Protein AF-A0A0D2ZTI6-F1 (afdb_monomer_lite)

pLDDT: mean 72.09, std 17.39, range [38.06, 94.38]

Secondary structure (DSSP, 8-state):
-HHHHHHHHHHHHHHHHHS-SS-HHHHHHHHHHHTTSS-HHHHHHHHHHH--SSS--HHHHHHHHHHHHHHHHHHHHHHHHHHHHHHT-PPPPPPP----HHHHHHHHHHHHS----SS--TT-SS-THHHHHHHHHHHHHHHHHHHHHH--

Radius of gyration: 19.81 Å; chains: 1; bounding box: 37×46×60 Å

Organism: NCBI:txid109376

InterPro domains:
  IPR006501 Pectinesterase inhibitor domain [TIGR01614] (4-95)
  IPR035513 Invertase/pectin methylesterase inhibitor domain superfamily [SSF101148] (29-150)
  IPR052421 Plant Cell Wall Enzyme Inhibitor [PTHR36710] (4-94)

Structure (mmCIF, N/CA/C/O backbone):
data_AF-A0A0D2ZTI6-F1
#
_entry.id   AF-A0A0D2ZTI6-F1
#
loop_
_atom_site.group_PDB
_atom_site.id
_atom_site.type_symbol
_atom_site.label_atom_id
_atom_site.label_alt_id
_atom_site.label_comp_id
_atom_site.label_asym_id
_atom_site.label_entity_id
_atom_site.label_seq_id
_atom_site.pdbx_PDB_ins_code
_atom_site.Cartn_x
_atom_site.Cartn_y
_atom_site.Cartn_z
_atom_site.occupancy
_atom_site.B_iso_or_equiv
_atom_site.auth_seq_id
_atom_site.auth_comp_id
_atom_site.auth_asym_id
_atom_site.auth_atom_id
_atom_site.pdbx_PDB_model_num
ATOM 1 N N . MET A 1 1 ? 18.407 31.853 30.668 1.00 60.97 1 MET A N 1
ATOM 2 C CA . MET A 1 1 ? 17.736 30.610 31.116 1.00 60.97 1 MET A CA 1
ATOM 3 C C . MET A 1 1 ? 16.307 30.498 30.576 1.00 60.97 1 MET A C 1
ATOM 5 O O . MET A 1 1 ? 16.041 29.536 29.875 1.00 60.97 1 MET A O 1
ATOM 9 N N . TYR A 1 2 ? 15.431 31.498 30.754 1.00 57.03 2 TYR A N 1
ATOM 10 C CA . TYR A 1 2 ? 14.037 31.467 30.253 1.00 57.03 2 TYR A CA 1
ATOM 11 C C . TYR A 1 2 ? 13.891 31.299 28.721 1.00 57.03 2 TYR A C 1
ATOM 13 O O . TYR A 1 2 ? 13.033 30.566 28.248 1.00 57.03 2 TYR A O 1
ATOM 21 N N . ARG A 1 3 ? 14.787 31.908 27.928 1.00 54.66 3 ARG A N 1
ATOM 22 C CA . ARG A 1 3 ? 14.780 31.781 26.456 1.00 54.66 3 ARG A CA 1
ATOM 23 C C . ARG A 1 3 ? 15.126 30.377 25.943 1.00 54.66 3 ARG A C 1
ATOM 25 O O . ARG A 1 3 ? 14.595 29.973 24.922 1.00 54.66 3 ARG A O 1
ATOM 32 N N . ILE A 1 4 ? 15.983 29.635 26.649 1.00 65.75 4 ILE A N 1
ATOM 33 C CA . ILE A 1 4 ? 16.350 28.257 26.272 1.00 65.75 4 ILE A CA 1
ATOM 34 C C . ILE A 1 4 ? 15.195 27.303 26.610 1.00 65.75 4 ILE A C 1
ATOM 36 O O . ILE A 1 4 ? 14.866 26.434 25.812 1.00 65.75 4 ILE A O 1
ATOM 40 N N . LEU A 1 5 ? 14.522 27.530 27.745 1.00 57.28 5 LEU A N 1
ATOM 41 C CA . LEU A 1 5 ? 13.304 26.814 28.143 1.00 57.28 5 LEU A CA 1
ATOM 42 C C . LEU A 1 5 ? 12.151 26.998 27.141 1.00 57.28 5 LEU A C 1
ATOM 44 O O . LEU A 1 5 ? 11.482 26.025 26.818 1.00 57.28 5 LEU A O 1
ATOM 48 N N . LEU A 1 6 ? 11.962 28.209 26.602 1.00 55.09 6 LEU A N 1
ATOM 49 C CA . LEU A 1 6 ? 10.952 28.484 25.567 1.00 55.09 6 LEU A CA 1
ATOM 50 C C . LEU A 1 6 ? 11.257 27.798 24.227 1.00 55.09 6 LEU A C 1
ATOM 52 O O . LEU A 1 6 ? 10.344 27.344 23.545 1.00 55.09 6 LEU A O 1
ATOM 56 N N . ILE A 1 7 ? 12.535 27.706 23.845 1.00 63.22 7 ILE A N 1
ATOM 57 C CA . ILE A 1 7 ? 12.942 27.003 22.620 1.00 63.22 7 ILE A CA 1
ATOM 58 C C . ILE A 1 7 ? 12.735 25.494 22.786 1.00 63.22 7 ILE A C 1
ATOM 60 O O . ILE A 1 7 ? 12.173 24.857 21.901 1.00 63.22 7 ILE A O 1
ATOM 64 N N . LEU A 1 8 ? 13.115 24.927 23.935 1.00 53.38 8 LEU A N 1
ATOM 65 C CA . LEU A 1 8 ? 12.881 23.512 24.233 1.00 53.38 8 LEU A CA 1
ATOM 66 C C . LEU A 1 8 ? 11.382 23.181 24.299 1.00 53.38 8 LEU A C 1
ATOM 68 O O . LEU A 1 8 ? 10.989 22.152 23.759 1.00 53.38 8 LEU A O 1
ATOM 72 N N . SER A 1 9 ? 10.540 24.062 24.860 1.00 55.06 9 SER A N 1
ATOM 73 C CA . SER A 1 9 ? 9.085 23.842 24.885 1.00 55.06 9 SER A CA 1
ATOM 74 C C . SER A 1 9 ? 8.443 23.939 23.497 1.00 55.06 9 SER A C 1
ATOM 76 O O . SER A 1 9 ? 7.478 23.233 23.214 1.00 55.06 9 SER A O 1
ATOM 78 N N . ALA A 1 10 ? 8.972 24.795 22.615 1.00 55.62 10 ALA A N 1
ATOM 79 C CA . ALA A 1 10 ? 8.527 24.880 21.227 1.00 55.62 10 ALA A CA 1
ATOM 80 C C . ALA A 1 10 ? 8.945 23.640 20.420 1.00 55.62 10 ALA A C 1
ATOM 82 O O . ALA A 1 10 ? 8.151 23.132 19.636 1.00 55.62 10 ALA A O 1
ATOM 83 N N . ILE A 1 11 ? 10.150 23.108 20.653 1.00 57.16 11 ILE A N 1
ATOM 84 C CA . ILE A 1 11 ? 10.620 21.871 20.012 1.00 57.16 11 ILE A CA 1
ATOM 85 C C . ILE A 1 11 ? 9.781 20.674 20.472 1.00 57.16 11 ILE A C 1
ATOM 87 O O . ILE A 1 11 ? 9.355 19.890 19.631 1.00 57.16 11 ILE A O 1
ATOM 91 N N . THR A 1 12 ? 9.460 20.557 21.767 1.00 55.66 12 THR A N 1
ATOM 92 C CA . THR A 1 12 ? 8.572 19.482 22.244 1.00 55.66 12 THR A CA 1
ATOM 93 C C . THR A 1 12 ? 7.161 19.612 21.680 1.00 55.66 12 THR A C 1
ATOM 95 O O . THR A 1 12 ? 6.577 18.604 21.310 1.00 55.66 12 THR A O 1
ATOM 98 N N . LEU A 1 13 ? 6.631 20.834 21.537 1.00 46.72 13 LEU A N 1
ATOM 99 C CA . LEU A 1 13 ? 5.307 21.057 20.947 1.00 46.72 13 LEU A CA 1
ATOM 100 C C . LEU A 1 13 ? 5.272 20.673 19.460 1.00 46.72 13 LEU A C 1
ATOM 102 O O . LEU A 1 13 ? 4.310 20.062 19.017 1.00 46.72 13 LEU A O 1
ATOM 106 N N . VAL A 1 14 ? 6.328 20.974 18.697 1.00 49.06 14 VAL A N 1
ATOM 107 C CA . VAL A 1 14 ? 6.433 20.591 17.277 1.00 49.06 14 VAL A CA 1
ATOM 108 C C . VAL A 1 14 ? 6.699 19.088 17.113 1.00 49.06 14 VAL A C 1
ATOM 110 O O . VAL A 1 14 ? 6.161 18.480 16.191 1.00 49.06 14 VAL A O 1
ATOM 113 N N . CYS A 1 15 ? 7.446 18.459 18.028 1.00 38.12 15 CYS A N 1
ATOM 114 C CA . CYS A 1 15 ? 7.6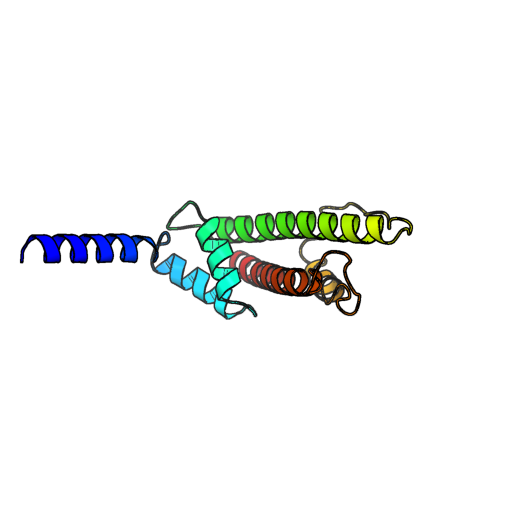29 17.003 18.050 1.00 38.12 15 CYS A CA 1
ATOM 115 C C . CYS A 1 15 ? 6.347 16.245 18.435 1.00 38.12 15 CYS A C 1
ATOM 117 O O . CYS A 1 15 ? 6.111 15.173 17.890 1.00 38.12 15 CYS A O 1
ATOM 119 N N . SER A 1 16 ? 5.488 16.801 19.296 1.00 40.62 16 SER A N 1
ATOM 120 C CA . SER A 1 16 ? 4.200 16.186 19.650 1.00 40.62 16 SER A CA 1
ATOM 121 C C . SER A 1 16 ? 3.140 16.277 18.549 1.00 40.62 16 SER A C 1
ATOM 123 O O . SER A 1 16 ? 2.192 15.507 18.574 1.00 40.62 16 SER A O 1
ATOM 125 N N . ILE A 1 17 ? 3.271 17.186 17.577 1.00 46.94 17 ILE A N 1
ATOM 126 C CA . ILE A 1 17 ? 2.302 17.308 16.468 1.00 46.94 17 ILE A CA 1
ATOM 127 C C . ILE A 1 17 ? 2.593 16.282 15.354 1.00 46.94 17 ILE A C 1
ATOM 129 O O . ILE A 1 17 ? 1.716 15.975 14.550 1.00 46.94 17 ILE A O 1
ATOM 133 N N . ALA A 1 18 ? 3.803 15.712 15.315 1.00 43.97 18 ALA A N 1
ATOM 134 C CA . ALA A 1 18 ? 4.146 14.646 14.373 1.00 43.97 18 ALA A CA 1
ATOM 135 C C . ALA A 1 18 ? 3.583 13.273 14.794 1.00 43.97 18 ALA A C 1
ATOM 137 O O . ALA A 1 18 ? 3.379 12.407 13.945 1.00 43.97 18 ALA A O 1
ATOM 138 N N . GLU A 1 19 ? 3.287 13.082 16.083 1.00 45.28 19 GLU A N 1
ATOM 139 C CA . GLU A 1 19 ? 2.729 11.844 16.622 1.00 45.28 19 GLU A CA 1
ATOM 140 C C . GLU A 1 19 ? 1.298 12.090 17.116 1.00 45.28 19 GLU A C 1
ATOM 142 O O . GLU A 1 19 ? 1.081 12.678 18.168 1.00 45.28 19 GLU A O 1
ATOM 147 N N . SER A 1 20 ? 0.336 11.573 16.344 1.00 52.03 20 SER A N 1
ATOM 148 C CA . SER A 1 20 ? -1.111 11.474 16.613 1.00 52.03 20 SER A CA 1
ATOM 149 C C . SER A 1 20 ? -2.009 12.589 16.041 1.00 52.03 20 SER A C 1
ATOM 151 O O . SER A 1 20 ? -2.748 13.282 16.730 1.00 52.03 20 SER A O 1
ATOM 153 N N . LEU A 1 21 ? -2.069 12.662 14.703 1.00 60.56 21 LEU A N 1
ATOM 154 C CA . LEU A 1 21 ? -3.269 13.179 14.017 1.00 60.56 21 LEU A CA 1
ATOM 155 C C . LEU A 1 21 ? -4.523 12.321 14.330 1.00 60.56 21 LEU A C 1
ATOM 157 O O . LEU A 1 21 ? -5.650 12.754 14.111 1.00 60.56 21 LEU A O 1
ATOM 161 N N . LEU A 1 22 ? -4.314 11.092 14.816 1.00 66.69 22 LEU A N 1
ATOM 162 C CA . LEU A 1 22 ? -5.314 10.062 15.089 1.00 66.69 22 LEU A CA 1
ATOM 163 C C . LEU A 1 22 ? -5.458 9.857 16.598 1.00 66.69 22 LEU A C 1
ATOM 165 O O . LEU A 1 22 ? -4.458 9.906 17.303 1.00 66.69 22 LEU A O 1
ATOM 169 N N . ASP A 1 23 ? -6.664 9.587 17.092 1.00 79.00 23 ASP A N 1
ATOM 170 C CA . ASP A 1 23 ? -6.861 9.239 18.503 1.00 79.00 23 ASP A CA 1
ATOM 171 C C . ASP A 1 23 ? -6.191 7.895 18.857 1.00 79.00 23 ASP A C 1
ATOM 173 O O . ASP A 1 23 ? -5.937 7.068 17.977 1.00 79.00 23 ASP A O 1
ATOM 177 N N . ASP A 1 24 ? -5.934 7.652 20.145 1.00 80.50 24 ASP A N 1
ATOM 178 C CA . ASP A 1 24 ? -5.219 6.462 20.628 1.00 80.50 24 ASP A CA 1
ATOM 179 C C . ASP A 1 24 ? -5.828 5.138 20.129 1.00 80.50 24 ASP A C 1
ATOM 181 O O . ASP A 1 24 ? -5.100 4.210 19.759 1.00 80.50 24 ASP A O 1
ATOM 185 N N . ASN A 1 25 ? -7.162 5.037 20.065 1.00 79.38 25 ASN A N 1
ATOM 186 C CA . ASN A 1 25 ? -7.832 3.825 19.584 1.00 79.38 25 ASN A CA 1
ATOM 187 C C . ASN A 1 25 ? -7.629 3.651 18.080 1.00 79.38 25 ASN A C 1
ATOM 189 O O . ASN A 1 25 ? -7.391 2.540 17.598 1.00 79.38 25 ASN A O 1
ATOM 193 N N . THR A 1 26 ? -7.685 4.751 17.338 1.00 78.12 26 THR A N 1
ATOM 194 C CA . THR A 1 26 ? -7.402 4.752 15.905 1.00 78.12 26 THR A CA 1
ATOM 195 C C . THR A 1 26 ? -5.952 4.381 15.624 1.00 78.12 26 THR A C 1
ATOM 197 O O . THR A 1 26 ? -5.681 3.571 14.735 1.00 78.12 26 THR A O 1
ATOM 200 N N . GLN A 1 27 ? -5.009 4.910 16.399 1.00 82.25 27 GLN A N 1
ATOM 201 C CA . GLN A 1 27 ? -3.600 4.577 16.253 1.00 82.25 27 GLN A CA 1
ATOM 202 C C . GLN A 1 27 ? -3.345 3.092 16.550 1.00 82.25 27 GLN A C 1
ATOM 204 O O . GLN A 1 27 ? -2.598 2.439 15.821 1.00 82.25 27 GLN A O 1
ATOM 209 N N . LEU A 1 28 ? -4.020 2.517 17.552 1.00 85.31 28 LEU A N 1
ATOM 210 C CA . LEU A 1 28 ? -3.987 1.076 17.820 1.00 85.31 28 LEU A CA 1
ATOM 211 C C . LEU A 1 28 ? -4.539 0.250 16.651 1.00 85.31 28 LEU A C 1
ATOM 213 O O . LEU A 1 28 ? -3.931 -0.760 16.286 1.00 85.31 28 LEU A O 1
ATOM 217 N N . ALA A 1 29 ? -5.644 0.680 16.036 1.00 85.00 29 ALA A N 1
ATOM 218 C CA . ALA A 1 29 ? -6.226 0.004 14.877 1.00 85.00 29 ALA A CA 1
ATOM 219 C C . ALA A 1 29 ? -5.287 0.044 13.660 1.00 85.00 29 ALA A C 1
ATOM 221 O O . ALA A 1 29 ? -4.994 -1.001 13.076 1.00 85.00 29 ALA A O 1
ATOM 222 N N . VAL A 1 30 ? -4.754 1.222 13.322 1.00 88.19 30 VAL A N 1
ATOM 223 C CA . VAL A 1 30 ? -3.775 1.398 12.236 1.00 88.19 30 VAL A CA 1
ATOM 224 C C . VAL A 1 30 ? -2.521 0.564 12.495 1.00 88.19 30 VAL A C 1
ATOM 226 O O . VAL A 1 30 ? -2.082 -0.170 11.613 1.00 88.19 30 VAL A O 1
ATOM 229 N N . ASN A 1 31 ? -1.989 0.578 13.718 1.00 89.38 31 ASN A N 1
ATOM 230 C CA . ASN A 1 31 ? -0.845 -0.252 14.095 1.00 89.38 31 ASN A CA 1
ATOM 231 C C . ASN A 1 31 ? -1.148 -1.751 13.960 1.00 89.38 31 ASN A C 1
ATOM 233 O O . ASN A 1 31 ? -0.294 -2.513 13.507 1.00 89.38 31 ASN A O 1
ATOM 237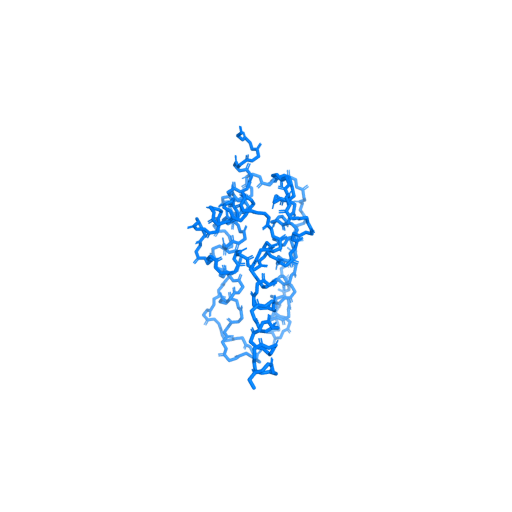 N N . GLY A 1 32 ? -2.354 -2.182 14.336 1.00 90.62 32 GLY A N 1
ATOM 238 C CA . GLY A 1 32 ? -2.811 -3.561 14.174 1.00 90.62 32 GLY A CA 1
ATOM 239 C C . GLY A 1 32 ? -2.885 -3.996 12.709 1.00 90.62 32 GLY A C 1
ATOM 240 O O . GLY A 1 32 ? -2.498 -5.120 12.387 1.00 90.62 32 GLY A O 1
ATOM 241 N N . ILE A 1 33 ? -3.318 -3.103 11.816 1.00 90.50 33 ILE A N 1
ATOM 242 C CA . ILE A 1 33 ? -3.321 -3.335 10.366 1.00 90.50 33 ILE A CA 1
ATOM 243 C C . ILE A 1 33 ? -1.880 -3.394 9.846 1.00 90.50 33 ILE A C 1
ATOM 245 O O . ILE A 1 33 ? -1.472 -4.385 9.247 1.00 90.50 33 ILE A O 1
ATOM 249 N N . CYS A 1 34 ? -1.075 -2.368 10.120 1.00 93.56 34 CYS A N 1
ATOM 250 C CA . CYS A 1 34 ? 0.251 -2.224 9.525 1.00 93.56 34 CYS A CA 1
ATOM 251 C C . CYS A 1 34 ? 1.268 -3.270 9.999 1.00 93.56 34 CYS A C 1
ATOM 253 O O . CYS A 1 34 ? 2.163 -3.634 9.233 1.00 93.56 34 CYS A O 1
ATOM 255 N N . LYS A 1 35 ? 1.114 -3.818 11.211 1.00 94.38 35 LYS A N 1
ATOM 256 C CA . LYS A 1 35 ? 1.922 -4.954 11.699 1.00 94.38 35 LYS A CA 1
ATOM 257 C C . LYS A 1 35 ? 1.693 -6.254 10.925 1.00 94.38 35 LYS A C 1
ATOM 259 O O . LYS A 1 35 ? 2.536 -7.140 10.987 1.00 94.38 35 LYS A O 1
ATOM 264 N N . GLN A 1 36 ? 0.570 -6.379 10.223 1.00 90.62 36 GLN A N 1
ATOM 265 C CA . GLN A 1 36 ? 0.259 -7.545 9.391 1.00 90.62 36 GLN A CA 1
ATOM 266 C C . GLN A 1 36 ? 0.732 -7.376 7.938 1.00 90.62 36 GLN A C 1
ATOM 268 O O . GLN A 1 36 ? 0.510 -8.254 7.109 1.00 90.62 36 GLN A O 1
ATOM 273 N N . THR A 1 37 ? 1.381 -6.255 7.617 1.00 89.50 37 THR A N 1
ATOM 274 C CA . THR A 1 37 ? 1.941 -5.980 6.290 1.00 89.50 37 THR A CA 1
ATOM 275 C C . THR A 1 37 ? 3.458 -6.144 6.296 1.00 89.50 37 THR A C 1
ATOM 277 O O . THR A 1 37 ? 4.096 -6.074 7.345 1.00 89.50 37 THR A O 1
ATOM 280 N N . THR A 1 38 ? 4.056 -6.328 5.119 1.00 90.81 38 THR A N 1
ATOM 281 C CA . THR A 1 38 ? 5.515 -6.464 4.974 1.00 90.81 38 THR A CA 1
ATOM 282 C C . THR A 1 38 ? 6.277 -5.150 5.169 1.00 90.81 38 THR A C 1
ATOM 284 O O . THR A 1 38 ? 7.479 -5.189 5.414 1.00 90.81 38 THR A O 1
ATOM 287 N N . ASP A 1 39 ? 5.609 -3.996 5.069 1.00 91.94 39 ASP A N 1
ATOM 288 C CA . ASP A 1 39 ? 6.184 -2.685 5.383 1.00 91.94 39 ASP A CA 1
ATOM 289 C C . ASP A 1 39 ? 5.221 -1.856 6.237 1.00 91.94 39 ASP A C 1
ATOM 291 O O . ASP A 1 39 ? 4.352 -1.127 5.748 1.00 91.94 39 ASP A O 1
ATOM 295 N N . THR A 1 40 ? 5.432 -1.944 7.547 1.00 92.19 40 THR A N 1
ATOM 296 C CA . THR A 1 40 ? 4.675 -1.190 8.542 1.00 92.19 40 THR A CA 1
ATOM 297 C C . THR A 1 40 ? 4.839 0.322 8.384 1.00 92.19 40 THR A C 1
ATOM 299 O O . THR A 1 40 ? 3.887 1.053 8.655 1.00 92.19 40 THR A O 1
ATOM 302 N N . LYS A 1 41 ? 6.009 0.806 7.940 1.00 92.06 41 LYS A N 1
ATOM 303 C CA . LYS A 1 41 ? 6.271 2.242 7.794 1.00 92.06 41 LYS A CA 1
ATOM 304 C C . LYS A 1 41 ? 5.460 2.809 6.635 1.00 92.06 41 LYS A C 1
ATOM 306 O O . LYS A 1 41 ? 4.705 3.754 6.843 1.00 92.06 41 LYS A O 1
ATOM 311 N N . PHE A 1 42 ? 5.555 2.193 5.457 1.00 92.38 42 PHE A N 1
ATOM 312 C CA . PHE A 1 42 ? 4.768 2.609 4.295 1.00 92.38 42 PHE A CA 1
ATOM 313 C C . PHE A 1 42 ? 3.260 2.526 4.572 1.00 92.38 42 PHE A C 1
ATOM 315 O O . PHE A 1 42 ? 2.530 3.475 4.297 1.00 92.38 42 PHE A O 1
ATOM 322 N N . CYS A 1 43 ? 2.790 1.447 5.209 1.00 93.38 43 CYS A N 1
ATOM 323 C CA . CYS A 1 43 ? 1.388 1.343 5.623 1.00 93.38 43 CYS A CA 1
ATOM 324 C C . CYS A 1 43 ? 0.959 2.492 6.557 1.00 93.38 43 CYS A C 1
ATOM 326 O O . CYS A 1 43 ? -0.104 3.087 6.368 1.00 93.38 43 CYS A O 1
ATOM 328 N N . GLY A 1 44 ? 1.788 2.831 7.550 1.00 90.75 44 GLY A N 1
ATOM 329 C CA . GLY A 1 44 ? 1.517 3.935 8.470 1.00 90.75 44 GLY A CA 1
ATOM 330 C C . GLY A 1 44 ? 1.447 5.285 7.755 1.00 90.75 44 GLY A C 1
ATOM 331 O O . GLY A 1 44 ? 0.532 6.066 8.008 1.00 90.75 44 GLY A O 1
ATOM 332 N N . GLU A 1 45 ? 2.361 5.535 6.816 1.00 91.44 45 GLU A N 1
ATOM 333 C CA . GLU A 1 45 ? 2.384 6.751 5.995 1.00 91.44 45 GLU A CA 1
ATOM 334 C C . GLU A 1 45 ? 1.135 6.882 5.113 1.00 91.44 45 GLU A C 1
ATOM 336 O O . GLU A 1 45 ? 0.587 7.979 4.990 1.00 91.44 45 GLU A O 1
ATOM 341 N N . VAL A 1 46 ? 0.640 5.781 4.538 1.00 90.81 46 VAL A N 1
ATOM 342 C CA . VAL A 1 46 ? -0.608 5.778 3.756 1.00 90.81 46 VAL A CA 1
ATOM 343 C C . VAL A 1 46 ? -1.777 6.289 4.600 1.00 90.81 46 VAL A C 1
ATOM 345 O O . VAL A 1 46 ? -2.515 7.169 4.158 1.00 90.81 46 VAL A O 1
ATOM 348 N N . PHE A 1 47 ? -1.931 5.798 5.829 1.00 90.00 47 PHE A N 1
ATOM 349 C CA . PHE A 1 47 ? -3.012 6.242 6.708 1.00 90.00 47 PHE A CA 1
ATOM 350 C C . PHE A 1 47 ? -2.792 7.658 7.247 1.00 90.00 47 PHE A C 1
ATOM 352 O O . PHE A 1 47 ? -3.708 8.478 7.179 1.00 90.00 47 PHE A O 1
ATOM 359 N N . ALA A 1 48 ? -1.586 7.978 7.720 1.00 86.06 48 ALA A N 1
ATOM 360 C CA . ALA A 1 48 ? -1.267 9.288 8.288 1.00 86.06 48 ALA A CA 1
ATOM 361 C C . ALA A 1 48 ? -1.475 10.436 7.286 1.00 86.06 48 ALA A C 1
ATOM 363 O O . ALA A 1 48 ? -1.927 11.512 7.664 1.00 86.06 48 ALA A O 1
ATOM 364 N N . ASN A 1 49 ? -1.193 10.198 6.002 1.00 85.00 49 ASN A N 1
ATOM 365 C CA . ASN A 1 49 ? -1.317 11.219 4.962 1.00 85.00 49 ASN A CA 1
ATOM 366 C C . ASN A 1 49 ? -2.747 11.408 4.432 1.00 85.00 49 ASN A C 1
ATOM 368 O O . ASN A 1 49 ? -3.002 12.380 3.718 1.00 85.00 49 ASN A O 1
ATOM 372 N N . LYS A 1 50 ? -3.660 10.459 4.681 1.00 85.31 50 LYS A N 1
ATOM 373 C CA . LYS A 1 50 ? -4.965 10.389 3.990 1.00 85.31 50 LYS A CA 1
ATOM 374 C C . LYS A 1 50 ? -6.164 10.406 4.917 1.00 85.31 50 LYS A C 1
ATOM 376 O O . LYS A 1 50 ? -7.256 10.765 4.477 1.00 85.31 50 LYS A O 1
ATOM 381 N N . LEU A 1 51 ? -5.984 10.039 6.180 1.00 84.38 51 LEU A N 1
ATOM 382 C CA . LEU A 1 51 ? -7.034 10.157 7.178 1.00 84.38 51 LEU A CA 1
ATOM 383 C C . LEU A 1 51 ? -7.167 11.621 7.597 1.00 84.38 51 LEU A C 1
ATOM 385 O O . LEU A 1 51 ? -6.240 12.228 8.116 1.00 84.38 51 LEU A O 1
ATOM 389 N N . ILE A 1 52 ? -8.342 12.186 7.331 1.00 77.00 52 ILE A N 1
ATOM 390 C CA . ILE A 1 52 ? -8.668 13.586 7.639 1.00 77.00 52 ILE A CA 1
ATOM 391 C C . ILE A 1 52 ? -9.247 13.707 9.057 1.00 77.00 52 ILE A C 1
ATOM 393 O O . ILE A 1 52 ? -9.127 14.746 9.698 1.00 77.00 52 ILE A O 1
ATOM 397 N N . ASN A 1 53 ? -9.892 12.643 9.541 1.00 72.25 53 ASN A N 1
ATOM 398 C CA . ASN A 1 53 ? -10.494 12.584 10.866 1.00 72.25 53 ASN A CA 1
ATOM 399 C C . ASN A 1 53 ? -9.544 11.892 11.847 1.00 72.25 53 ASN A C 1
ATOM 401 O O . ASN A 1 53 ? -8.921 10.892 11.491 1.00 72.25 53 ASN A O 1
ATOM 405 N N . SER A 1 54 ? -9.504 12.380 13.086 1.00 76.06 54 SER A N 1
ATOM 406 C CA . SER A 1 54 ? -8.760 11.737 14.165 1.00 76.06 54 SER A CA 1
ATOM 407 C C . SER A 1 54 ? -9.370 10.399 14.585 1.00 76.06 54 SER A C 1
ATOM 409 O O . SER A 1 54 ? -8.628 9.531 15.029 1.00 76.06 54 SER A O 1
ATOM 411 N N . SER A 1 55 ? -10.684 10.213 14.377 1.00 79.69 55 SER A N 1
ATOM 412 C CA . SER A 1 55 ? -11.417 8.977 14.695 1.00 79.69 55 SER A CA 1
ATOM 413 C C . SER A 1 55 ? -12.178 8.393 13.487 1.00 79.69 55 SER A C 1
ATOM 415 O O . SER A 1 55 ? -13.408 8.477 13.409 1.00 79.69 55 SER A O 1
ATOM 417 N N . PRO A 1 56 ? -11.469 7.876 12.467 1.00 82.12 56 PRO A N 1
ATOM 418 C CA . PRO A 1 56 ? -12.054 7.303 11.263 1.00 82.12 56 PRO A CA 1
ATOM 419 C C . PRO A 1 56 ? -12.871 6.042 11.553 1.00 82.12 56 PRO A C 1
ATOM 421 O O . PRO A 1 56 ? -12.486 5.162 12.324 1.00 82.12 56 PRO A O 1
ATOM 424 N N . SER A 1 57 ? -13.994 5.911 10.856 1.00 85.88 57 SER A N 1
ATOM 425 C CA . SER A 1 57 ? -14.772 4.678 10.847 1.00 85.88 57 SER A CA 1
ATOM 426 C C . SER A 1 57 ? -14.030 3.561 10.103 1.00 85.88 57 SER A C 1
ATOM 428 O O . SER A 1 57 ? -13.168 3.809 9.256 1.00 85.88 57 SER A O 1
ATOM 430 N N . LYS A 1 58 ? -14.432 2.300 10.317 1.00 83.25 58 LYS A N 1
ATOM 431 C CA . LYS A 1 58 ? -13.930 1.172 9.506 1.00 83.25 58 LYS A CA 1
ATOM 432 C C . LYS A 1 58 ? -14.111 1.422 7.996 1.00 83.25 58 LYS A C 1
ATOM 434 O O . LYS A 1 58 ? -13.267 1.025 7.198 1.00 83.25 58 LYS A O 1
ATOM 439 N N . LYS A 1 59 ? -15.195 2.107 7.601 1.00 83.88 59 LYS A N 1
ATOM 440 C CA . LYS A 1 59 ? -15.469 2.477 6.204 1.00 83.88 59 LYS A CA 1
ATOM 441 C C . LYS A 1 59 ? -14.453 3.489 5.673 1.00 83.88 59 LYS A C 1
ATOM 443 O O . LYS A 1 59 ? -14.053 3.372 4.519 1.00 83.88 59 LYS A O 1
ATOM 448 N N . ASP A 1 60 ? -14.003 4.425 6.503 1.00 87.25 60 ASP A N 1
ATOM 449 C CA . ASP A 1 60 ? -12.969 5.392 6.126 1.00 87.25 60 ASP A CA 1
ATOM 450 C C . ASP A 1 60 ? -11.621 4.695 5.899 1.00 87.25 60 ASP A C 1
ATOM 452 O O . ASP A 1 60 ? -10.941 4.986 4.917 1.00 87.25 60 ASP A O 1
ATOM 456 N N . LEU A 1 61 ? -11.276 3.704 6.733 1.00 86.56 61 LEU A N 1
ATOM 457 C CA . LEU A 1 61 ? -10.068 2.885 6.550 1.00 86.56 61 LEU A CA 1
ATOM 458 C C . LEU A 1 61 ? -10.102 2.093 5.235 1.00 86.56 61 LEU A C 1
ATOM 460 O O . LEU A 1 61 ? -9.108 2.056 4.505 1.00 86.56 61 LEU A O 1
ATOM 464 N N . VAL A 1 62 ? -11.251 1.492 4.906 1.00 85.94 62 VAL A N 1
ATOM 465 C CA . VAL A 1 62 ? -11.455 0.826 3.611 1.00 85.94 62 VAL A CA 1
ATOM 466 C C . VAL A 1 62 ? -11.327 1.827 2.468 1.00 85.94 62 VAL A C 1
ATOM 468 O O . VAL A 1 62 ? -10.610 1.558 1.510 1.00 85.94 62 VAL A O 1
ATOM 471 N N . ASN A 1 63 ? -11.978 2.986 2.573 1.00 86.88 63 ASN A N 1
ATOM 472 C CA . ASN A 1 63 ? -11.985 3.988 1.514 1.00 86.88 63 ASN A CA 1
ATOM 473 C C . ASN A 1 63 ? -10.578 4.522 1.214 1.00 86.88 63 ASN A C 1
ATOM 475 O O . ASN A 1 63 ? -10.199 4.597 0.047 1.00 86.88 63 ASN A O 1
ATOM 479 N N . VAL A 1 64 ? -9.787 4.831 2.248 1.00 89.00 64 VAL A N 1
ATOM 480 C CA . VAL A 1 64 ? -8.380 5.235 2.091 1.00 89.00 64 VAL A CA 1
ATOM 481 C C . VAL A 1 64 ? -7.583 4.137 1.395 1.00 89.00 64 VAL A C 1
ATOM 483 O O . VAL A 1 64 ? -6.903 4.405 0.410 1.00 89.00 64 VAL A O 1
ATOM 486 N N . THR A 1 65 ? -7.706 2.898 1.869 1.00 86.56 65 THR A N 1
ATOM 487 C CA . THR A 1 65 ? -6.924 1.776 1.338 1.00 86.56 65 THR A CA 1
ATOM 488 C C . THR A 1 65 ? -7.255 1.490 -0.130 1.00 86.56 65 THR A C 1
ATOM 490 O O . THR A 1 65 ? -6.348 1.326 -0.941 1.00 86.56 65 THR A O 1
ATOM 493 N N . VAL A 1 66 ? -8.544 1.477 -0.491 1.00 82.62 66 VAL A N 1
ATOM 494 C CA . VAL A 1 66 ? -9.006 1.261 -1.874 1.00 82.62 66 VAL A CA 1
ATOM 495 C C . VAL A 1 66 ? -8.578 2.415 -2.778 1.00 82.62 66 VAL A C 1
ATOM 497 O O . VAL A 1 66 ? -8.004 2.175 -3.835 1.00 82.62 66 VAL A O 1
ATOM 500 N N . THR A 1 67 ? -8.786 3.660 -2.343 1.00 85.94 67 THR A N 1
ATOM 501 C CA . THR A 1 67 ? -8.418 4.849 -3.130 1.00 85.94 67 THR A CA 1
ATOM 502 C C . THR A 1 67 ? -6.914 4.895 -3.399 1.00 85.94 67 THR A C 1
ATOM 504 O O . THR A 1 67 ? -6.482 5.190 -4.515 1.00 85.94 67 THR A O 1
ATOM 507 N N . GLU A 1 68 ? -6.090 4.591 -2.395 1.00 87.88 68 GLU A N 1
ATOM 508 C CA . GLU A 1 68 ? -4.640 4.580 -2.577 1.00 87.88 68 GLU A CA 1
ATOM 509 C C . GLU A 1 68 ? -4.184 3.393 -3.429 1.00 87.88 68 GLU A C 1
ATOM 511 O O . GLU A 1 68 ? -3.317 3.584 -4.278 1.00 87.88 68 GLU A O 1
ATOM 516 N N . ALA A 1 69 ? -4.809 2.217 -3.315 1.00 82.38 69 ALA A N 1
ATOM 517 C CA . ALA A 1 69 ? -4.549 1.094 -4.218 1.00 82.38 69 ALA A CA 1
ATOM 518 C C . ALA A 1 69 ? -4.865 1.439 -5.687 1.00 82.38 69 ALA A C 1
ATOM 520 O O . ALA A 1 69 ? -4.057 1.163 -6.576 1.00 82.38 69 ALA A O 1
ATOM 521 N N . GLU A 1 70 ? -5.993 2.101 -5.957 1.00 81.62 70 GLU A N 1
ATOM 522 C CA . GLU A 1 70 ? -6.365 2.555 -7.304 1.00 81.62 70 GLU A CA 1
ATOM 523 C C . GLU A 1 70 ? -5.379 3.591 -7.853 1.00 81.62 70 GLU A C 1
ATOM 525 O O . GLU A 1 70 ? -4.877 3.453 -8.974 1.00 81.62 70 GLU A O 1
ATOM 530 N N . ARG A 1 71 ? -5.039 4.604 -7.046 1.00 84.62 71 ARG A N 1
ATOM 531 C CA . ARG A 1 71 ? -4.030 5.612 -7.401 1.00 84.62 71 ARG A CA 1
ATOM 532 C C . ARG A 1 71 ? -2.688 4.957 -7.716 1.00 84.62 71 ARG A C 1
ATOM 534 O O . ARG A 1 71 ? -2.009 5.343 -8.669 1.00 84.62 71 ARG A O 1
ATOM 541 N N . PHE A 1 72 ? -2.300 3.975 -6.913 1.00 84.31 72 PHE A N 1
ATOM 542 C CA . PHE A 1 72 ? -1.050 3.259 -7.077 1.00 84.31 72 PHE A CA 1
ATOM 543 C C . PHE A 1 72 ? -1.025 2.420 -8.357 1.00 84.31 72 PHE A C 1
ATOM 545 O O . PHE A 1 72 ? -0.040 2.450 -9.101 1.00 84.31 72 PHE A O 1
ATOM 552 N N . SER A 1 73 ? -2.132 1.739 -8.655 1.00 77.50 73 SER A N 1
ATOM 553 C CA . SER A 1 73 ? -2.329 0.994 -9.899 1.00 77.50 73 SER A CA 1
ATOM 554 C C . SER A 1 73 ? -2.217 1.908 -11.123 1.00 77.50 73 SER A C 1
ATOM 556 O O . SER A 1 73 ? -1.443 1.623 -12.038 1.00 77.50 73 SER A O 1
ATOM 558 N N . ALA A 1 74 ? -2.880 3.070 -11.106 1.00 77.44 74 ALA A N 1
ATOM 559 C CA . ALA A 1 74 ? -2.802 4.048 -12.191 1.00 77.44 74 ALA A CA 1
ATOM 560 C C . ALA A 1 74 ? -1.368 4.566 -12.416 1.00 77.44 74 ALA A C 1
ATOM 562 O O . ALA A 1 74 ? -0.899 4.637 -13.556 1.00 77.44 74 ALA A O 1
ATOM 563 N N . ASN A 1 75 ? -0.644 4.873 -11.335 1.00 82.69 75 ASN A N 1
ATOM 564 C CA . ASN A 1 75 ? 0.753 5.311 -11.408 1.00 82.69 75 ASN A CA 1
ATOM 565 C C . ASN A 1 75 ? 1.675 4.217 -11.960 1.00 82.69 75 ASN A C 1
ATOM 567 O O . ASN A 1 75 ? 2.555 4.495 -12.774 1.00 82.69 75 ASN A O 1
ATOM 571 N N . THR A 1 76 ? 1.465 2.973 -11.535 1.00 79.88 76 THR A N 1
ATOM 572 C CA . THR A 1 76 ? 2.248 1.822 -11.995 1.00 79.88 76 THR A CA 1
ATOM 573 C C . THR A 1 76 ? 1.985 1.542 -13.472 1.00 79.88 76 THR A C 1
ATOM 575 O O . THR A 1 76 ? 2.926 1.383 -14.246 1.00 79.88 76 THR A O 1
ATOM 578 N N . TYR A 1 77 ? 0.723 1.588 -13.905 1.00 76.56 77 TYR A N 1
ATOM 579 C CA . TYR A 1 77 ? 0.352 1.468 -15.314 1.00 76.56 77 TYR A CA 1
ATOM 580 C C . TYR A 1 77 ? 1.002 2.556 -16.182 1.00 76.56 77 TYR A C 1
ATOM 582 O O . TYR A 1 77 ? 1.512 2.271 -17.271 1.00 76.56 77 TYR A O 1
ATOM 590 N N . PHE A 1 78 ? 1.020 3.803 -15.701 1.00 79.00 78 PHE A N 1
ATOM 591 C CA . PHE A 1 78 ? 1.679 4.908 -16.395 1.00 79.00 78 PHE A CA 1
ATOM 592 C C . PHE A 1 78 ? 3.194 4.691 -16.521 1.00 79.00 78 PHE A C 1
ATOM 594 O O . PHE A 1 78 ? 3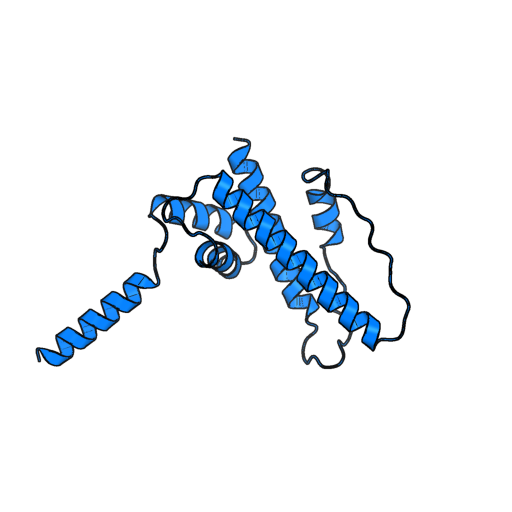.760 4.900 -17.599 1.00 79.00 78 PHE A O 1
ATOM 601 N N . LEU A 1 79 ? 3.846 4.226 -15.451 1.00 81.00 79 LEU A N 1
ATOM 602 C CA . LEU A 1 79 ? 5.270 3.890 -15.459 1.00 81.00 79 LEU A CA 1
ATOM 603 C C . LEU A 1 79 ? 5.570 2.772 -16.463 1.00 81.00 79 LEU A C 1
ATOM 605 O O . LEU A 1 79 ? 6.425 2.955 -17.324 1.00 81.00 79 LEU A O 1
ATOM 609 N N . ILE A 1 80 ? 4.831 1.660 -16.414 1.00 77.56 80 ILE A N 1
ATOM 610 C CA . ILE A 1 80 ? 4.988 0.539 -17.355 1.00 77.56 80 ILE A CA 1
ATOM 611 C C . ILE A 1 80 ? 4.804 1.025 -18.795 1.00 77.56 80 ILE A C 1
ATOM 613 O O . ILE A 1 80 ? 5.629 0.742 -19.657 1.00 77.56 80 ILE A O 1
ATOM 617 N N . SER A 1 81 ? 3.768 1.825 -19.055 1.00 73.50 81 SER A N 1
ATOM 618 C CA . SER A 1 81 ? 3.526 2.399 -20.383 1.00 73.50 81 SER A CA 1
ATOM 619 C C . SER A 1 81 ? 4.687 3.272 -20.867 1.00 73.50 81 SER A C 1
ATOM 621 O O . SER A 1 81 ? 4.977 3.304 -22.061 1.00 73.50 81 SER A O 1
ATOM 623 N N . THR A 1 82 ? 5.342 3.992 -19.956 1.00 79.25 82 THR A N 1
ATOM 624 C CA . THR A 1 82 ? 6.512 4.824 -20.264 1.00 79.25 82 THR A CA 1
ATOM 625 C C . THR A 1 82 ? 7.733 3.962 -20.567 1.00 79.25 82 THR A C 1
ATOM 627 O O . THR A 1 82 ? 8.412 4.208 -21.559 1.00 79.25 82 THR A O 1
ATOM 630 N N . LEU A 1 83 ? 7.972 2.920 -19.767 1.00 78.62 83 LEU A N 1
ATOM 631 C CA . LEU A 1 83 ? 9.059 1.968 -19.993 1.00 78.62 83 LEU A CA 1
ATOM 632 C C . LEU A 1 83 ? 8.905 1.259 -21.347 1.00 78.62 83 LEU A C 1
ATOM 634 O O . LEU A 1 83 ? 9.850 1.247 -22.125 1.00 78.62 83 LEU A O 1
ATOM 638 N N . LEU A 1 84 ? 7.701 0.779 -21.679 1.00 73.69 84 LEU A N 1
ATOM 639 C CA . LEU A 1 84 ? 7.422 0.104 -22.955 1.00 73.69 84 LEU A CA 1
ATOM 640 C C . LEU A 1 84 ? 7.576 1.028 -24.173 1.00 73.69 84 LEU A C 1
ATOM 642 O O . LEU A 1 84 ? 8.093 0.615 -25.205 1.00 73.69 84 LEU A O 1
ATOM 646 N N . ARG A 1 85 ? 7.166 2.300 -24.067 1.00 73.50 85 ARG A N 1
ATOM 647 C CA . ARG A 1 85 ? 7.356 3.284 -25.152 1.00 73.50 85 ARG A CA 1
ATOM 648 C C . ARG A 1 85 ? 8.827 3.548 -25.457 1.00 73.50 85 ARG A C 1
ATOM 650 O O . ARG A 1 85 ? 9.152 3.826 -26.606 1.00 73.50 85 ARG A O 1
ATOM 657 N N . ASN A 1 86 ? 9.682 3.480 -24.440 1.00 63.56 86 ASN A N 1
ATOM 658 C CA . ASN A 1 86 ? 11.120 3.669 -24.597 1.00 63.56 86 ASN A CA 1
ATOM 659 C C . ASN A 1 86 ? 11.816 2.421 -25.168 1.00 63.56 86 ASN A C 1
ATOM 661 O O . ASN A 1 86 ? 12.919 2.554 -25.688 1.00 63.56 86 ASN A O 1
ATOM 665 N N . ASP A 1 87 ? 11.175 1.249 -25.095 1.00 60.56 87 ASP A N 1
ATOM 666 C CA . ASP A 1 87 ? 11.725 -0.043 -25.537 1.00 60.56 87 ASP A CA 1
ATOM 667 C C . ASP A 1 87 ? 11.292 -0.443 -26.966 1.00 60.56 87 ASP A C 1
ATOM 669 O O . ASP A 1 87 ? 11.803 -1.399 -27.539 1.00 60.56 87 ASP A O 1
ATOM 673 N N . GLY A 1 88 ? 10.393 0.326 -27.593 1.00 53.94 88 GLY A N 1
ATOM 674 C CA . GLY A 1 88 ? 10.091 0.209 -29.022 1.00 53.94 88 GLY A CA 1
ATOM 675 C C . GLY A 1 88 ? 9.185 -0.955 -29.448 1.00 53.94 88 GLY A C 1
ATOM 676 O O . GLY A 1 88 ? 9.178 -1.259 -30.638 1.00 53.94 88 GLY A O 1
ATOM 677 N N . ASP A 1 89 ? 8.398 -1.565 -28.549 1.00 50.78 89 ASP A N 1
ATOM 678 C CA . ASP A 1 89 ? 7.473 -2.662 -28.901 1.00 50.78 89 ASP A CA 1
ATOM 679 C C . ASP A 1 89 ? 6.020 -2.459 -28.404 1.00 50.78 89 ASP A C 1
ATOM 681 O O . ASP A 1 89 ? 5.730 -1.687 -27.482 1.00 50.78 89 ASP A O 1
ATOM 685 N N . GLU A 1 90 ? 5.082 -3.098 -29.107 1.00 50.66 90 GLU A N 1
ATOM 686 C CA . GLU A 1 90 ? 3.643 -2.831 -29.146 1.00 50.66 90 GLU A CA 1
ATOM 687 C C . GLU A 1 90 ? 2.901 -3.048 -27.809 1.00 50.66 90 GLU A C 1
ATOM 689 O O . GLU A 1 90 ? 3.087 -4.010 -27.068 1.00 50.66 90 GLU A O 1
ATOM 694 N N . ARG A 1 91 ? 1.983 -2.118 -27.513 1.00 50.34 91 ARG A N 1
ATOM 695 C CA . ARG A 1 91 ? 1.193 -2.053 -26.272 1.00 50.34 91 ARG A CA 1
ATOM 696 C C . ARG 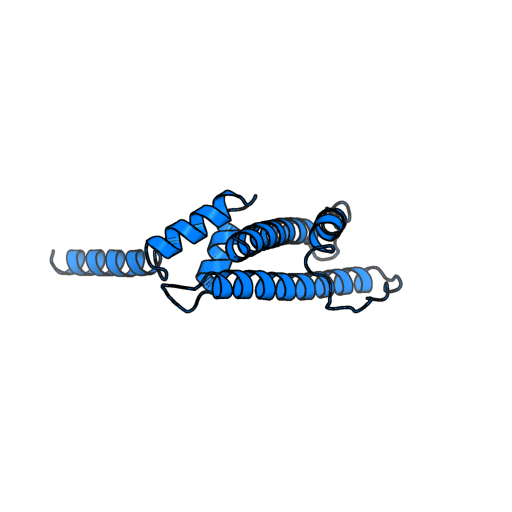A 1 91 ? 0.314 -3.301 -26.052 1.00 50.34 91 ARG A C 1
ATOM 698 O O . ARG A 1 91 ? -0.495 -3.607 -26.931 1.00 50.34 91 ARG A O 1
ATOM 705 N N . PRO A 1 92 ? 0.267 -3.889 -24.841 1.00 43.72 92 PRO A N 1
ATOM 706 C CA . PRO A 1 92 ? -0.842 -4.752 -24.460 1.00 43.72 92 PRO A CA 1
ATOM 707 C C . PRO A 1 92 ? -2.097 -3.910 -24.171 1.00 43.72 92 PRO A C 1
ATOM 709 O O . PRO A 1 92 ? -2.050 -2.895 -23.471 1.00 43.72 92 PRO A O 1
ATOM 712 N N . LYS A 1 93 ? -3.237 -4.330 -24.732 1.00 38.66 93 LYS A N 1
ATOM 713 C CA . LYS A 1 93 ? -4.564 -3.746 -24.484 1.00 38.66 93 LYS A CA 1
ATOM 714 C C . LYS A 1 93 ? -5.000 -4.000 -23.036 1.00 38.66 93 LYS A C 1
ATOM 716 O O . LYS A 1 93 ? -5.106 -5.146 -22.617 1.00 38.66 93 LYS A O 1
ATOM 721 N N . SER A 1 94 ? -5.305 -2.920 -22.319 1.00 40.06 94 SER A N 1
ATOM 722 C CA . SER A 1 94 ? -5.999 -2.937 -21.028 1.00 40.06 94 SER A CA 1
ATOM 723 C C . SER A 1 94 ? -7.454 -3.394 -21.204 1.00 40.06 94 SER A C 1
ATOM 725 O O . SER A 1 94 ? -8.144 -2.903 -22.102 1.00 40.06 94 SER A O 1
ATOM 727 N N . ALA A 1 95 ? -7.914 -4.321 -20.360 1.00 38.06 95 ALA A N 1
ATOM 728 C CA . ALA A 1 95 ? -9.316 -4.710 -20.252 1.00 38.06 95 ALA A CA 1
ATOM 729 C C . ALA A 1 95 ? -9.928 -4.075 -18.993 1.00 38.06 95 ALA A C 1
ATOM 731 O O . ALA A 1 95 ? -9.477 -4.323 -17.876 1.00 38.06 95 ALA A O 1
ATOM 732 N N . ASN A 1 96 ? -10.951 -3.247 -19.218 1.00 44.78 96 ASN A N 1
ATOM 733 C CA . ASN A 1 96 ? -11.939 -2.824 -18.227 1.00 44.78 96 ASN A CA 1
ATOM 734 C C . ASN A 1 96 ? -12.535 -4.043 -17.505 1.00 44.78 96 ASN A C 1
ATOM 736 O O . ASN A 1 96 ? -12.915 -4.997 -18.178 1.00 44.78 96 ASN A O 1
ATOM 740 N N . ASP A 1 97 ? -12.688 -3.979 -16.180 1.00 38.62 97 ASP A N 1
ATOM 741 C CA . ASP A 1 97 ? -14.021 -4.019 -15.556 1.00 38.62 97 ASP A CA 1
ATOM 742 C C . ASP A 1 97 ? -13.964 -3.896 -14.025 1.00 38.62 97 ASP A C 1
ATOM 744 O O . ASP A 1 97 ? -13.350 -4.686 -13.305 1.00 38.62 97 ASP A O 1
ATOM 748 N N . SER A 1 98 ? -14.684 -2.893 -13.529 1.00 39.41 98 SER A N 1
ATOM 749 C CA . SER A 1 98 ? -14.970 -2.647 -12.121 1.00 39.41 98 SER A CA 1
ATOM 750 C C . SER A 1 98 ? -16.139 -3.542 -11.692 1.00 39.41 98 SER A C 1
ATOM 752 O O . SER A 1 98 ? -17.285 -3.250 -12.026 1.00 39.41 98 SER A O 1
ATOM 754 N N . GLY A 1 99 ? -15.891 -4.641 -10.966 1.00 38.19 99 GLY A N 1
ATOM 755 C CA . GLY A 1 99 ? -17.018 -5.481 -10.521 1.00 38.19 99 GLY A CA 1
ATOM 756 C C . GLY A 1 99 ? -16.779 -6.689 -9.611 1.00 38.19 99 GLY A C 1
ATOM 757 O O . GLY A 1 99 ? -17.762 -7.255 -9.142 1.00 38.19 99 GLY A O 1
ATOM 758 N N . LYS A 1 100 ? -15.544 -7.116 -9.307 1.00 40.22 100 LYS A N 1
ATOM 759 C CA . LYS A 1 100 ? -15.313 -8.313 -8.461 1.00 40.22 100 LYS A CA 1
ATOM 760 C C . LYS A 1 100 ? -14.117 -8.175 -7.519 1.00 40.22 100 LYS A C 1
ATOM 762 O O . LYS A 1 100 ? -13.106 -8.841 -7.683 1.00 40.22 100 LYS A O 1
ATOM 767 N N . ILE A 1 101 ? -14.239 -7.322 -6.504 1.00 48.41 101 ILE A N 1
ATOM 768 C CA . ILE A 1 101 ? -13.142 -6.987 -5.572 1.00 48.41 101 ILE A CA 1
ATOM 769 C C . ILE A 1 101 ? -12.646 -8.204 -4.752 1.00 48.41 101 ILE A C 1
ATOM 771 O O . ILE A 1 101 ? -11.488 -8.227 -4.348 1.00 48.41 101 ILE A O 1
ATOM 775 N N . LEU A 1 102 ? -13.472 -9.240 -4.542 1.00 44.88 102 LEU A N 1
ATOM 776 C CA . LEU A 1 102 ? -13.116 -10.404 -3.710 1.00 44.88 102 LEU A CA 1
ATOM 777 C C . LEU A 1 102 ? -12.431 -11.551 -4.479 1.00 44.88 102 LEU A C 1
ATOM 779 O O . LEU A 1 102 ? -11.405 -12.031 -4.013 1.00 44.88 102 LEU A O 1
ATOM 783 N N . ASP A 1 103 ? -12.901 -11.919 -5.678 1.00 41.44 103 ASP A N 1
ATOM 784 C CA . ASP A 1 103 ? -12.231 -12.935 -6.522 1.00 41.44 103 ASP A CA 1
ATOM 785 C C . ASP A 1 103 ? -10.979 -12.388 -7.230 1.00 41.44 103 ASP A C 1
ATOM 787 O O . ASP A 1 103 ? -10.088 -13.145 -7.623 1.00 41.44 103 ASP A O 1
ATOM 791 N N . LEU A 1 104 ? -10.885 -11.061 -7.387 1.00 45.31 104 LEU A N 1
ATOM 792 C CA . LEU A 1 104 ? -9.678 -10.418 -7.894 1.00 45.31 104 LEU A CA 1
ATOM 793 C C . LEU A 1 104 ? -8.535 -10.500 -6.887 1.00 45.31 104 LEU A C 1
ATOM 795 O O . LEU A 1 104 ? -7.407 -10.559 -7.327 1.00 45.31 104 LEU A O 1
ATOM 799 N N . ASN A 1 105 ? -8.759 -10.540 -5.572 1.00 48.38 105 ASN A N 1
ATOM 800 C CA . ASN A 1 105 ? -7.669 -10.331 -4.611 1.00 48.38 105 ASN A CA 1
ATOM 801 C C . ASN A 1 105 ? -6.637 -11.479 -4.564 1.00 48.38 105 ASN A C 1
ATOM 803 O O . ASN A 1 105 ? -5.441 -11.222 -4.429 1.00 48.38 105 ASN A O 1
ATOM 807 N N . ASP A 1 106 ? -7.068 -12.732 -4.733 1.00 44.62 106 ASP A N 1
ATOM 808 C CA . ASP A 1 106 ? -6.154 -13.885 -4.733 1.00 44.62 106 ASP A CA 1
ATOM 809 C C . ASP A 1 106 ? -5.447 -14.053 -6.098 1.00 44.62 106 ASP A C 1
ATOM 811 O O . ASP A 1 106 ? -4.241 -14.300 -6.145 1.00 44.62 106 ASP A O 1
ATOM 815 N N . ASN A 1 107 ? -6.142 -13.795 -7.217 1.00 44.09 107 ASN A N 1
ATOM 816 C CA . ASN A 1 107 ? -5.543 -13.801 -8.563 1.00 44.09 107 ASN A CA 1
ATOM 817 C C . ASN A 1 107 ? -4.698 -12.549 -8.860 1.00 44.09 107 ASN A C 1
ATOM 819 O O . ASN A 1 107 ? -3.709 -12.631 -9.587 1.00 44.09 107 ASN A O 1
ATOM 823 N N . PHE A 1 108 ? -5.055 -11.398 -8.292 1.00 47.53 108 PHE A N 1
ATOM 824 C CA . PHE A 1 108 ? -4.276 -10.160 -8.314 1.00 47.53 108 PHE A CA 1
ATOM 825 C C . PHE A 1 108 ? -3.093 -10.292 -7.356 1.00 47.53 108 PHE A C 1
ATOM 827 O O . PHE A 1 108 ? -2.020 -9.888 -7.747 1.00 47.53 108 PHE A O 1
ATOM 834 N N . SER A 1 109 ? -3.187 -10.977 -6.204 1.00 44.19 109 SER A N 1
ATOM 835 C CA . SER A 1 109 ? -1.995 -11.291 -5.384 1.00 44.19 109 SER A CA 1
ATOM 836 C C . SER A 1 109 ? -0.991 -12.138 -6.162 1.00 44.19 109 SER A C 1
ATOM 838 O O . SER A 1 109 ? 0.210 -11.889 -6.096 1.00 44.19 109 SER A O 1
ATOM 840 N N . ALA A 1 110 ? -1.479 -13.109 -6.940 1.00 44.00 110 ALA A N 1
ATOM 841 C CA . ALA A 1 110 ? -0.638 -13.926 -7.809 1.00 44.00 110 ALA A CA 1
ATOM 842 C C . ALA A 1 110 ? -0.126 -13.168 -9.055 1.00 44.00 110 ALA A C 1
ATOM 844 O O . ALA A 1 110 ? 0.997 -13.413 -9.479 1.00 44.00 110 ALA A O 1
ATOM 845 N N . SER A 1 111 ? -0.904 -12.232 -9.622 1.00 46.34 111 SER A N 1
ATOM 846 C CA . SER A 1 111 ? -0.537 -11.462 -10.833 1.00 46.34 111 SER A CA 1
ATOM 847 C C . SER A 1 111 ? 0.278 -10.190 -10.550 1.00 46.34 111 SER A C 1
ATOM 849 O O . SER A 1 111 ? 1.085 -9.775 -11.374 1.00 46.34 111 SER A O 1
ATOM 851 N N . VAL A 1 112 ? 0.082 -9.568 -9.386 1.00 49.62 112 VAL A N 1
ATOM 852 C CA . VAL A 1 112 ? 0.897 -8.479 -8.808 1.00 49.62 112 VAL A CA 1
ATOM 853 C C . VAL A 1 112 ? 2.156 -9.037 -8.164 1.00 49.62 112 VAL A C 1
ATOM 855 O O . VAL A 1 112 ? 3.116 -8.295 -7.957 1.00 49.62 112 VAL A O 1
ATOM 858 N N . GLY A 1 113 ? 2.176 -10.351 -7.918 1.00 50.00 113 GLY A N 1
ATOM 859 C CA . GLY A 1 113 ? 3.358 -11.173 -7.713 1.00 50.00 113 GLY A CA 1
ATOM 860 C C . GLY A 1 113 ? 4.323 -11.091 -8.896 1.00 50.00 113 GLY A C 1
ATOM 861 O O . GLY A 1 113 ? 4.551 -12.061 -9.606 1.00 50.00 113 GLY A O 1
ATOM 862 N N . ILE A 1 114 ? 4.956 -9.923 -8.994 1.00 56.06 114 ILE A N 1
ATOM 863 C CA . ILE A 1 114 ? 6.193 -9.590 -9.676 1.00 56.06 114 ILE A CA 1
ATOM 864 C C . ILE A 1 114 ? 6.003 -9.257 -11.159 1.00 56.06 114 ILE A C 1
ATOM 866 O O . ILE A 1 114 ? 6.262 -10.057 -12.058 1.00 56.06 114 ILE A O 1
ATOM 870 N N . CYS A 1 115 ? 5.694 -7.979 -11.422 1.00 67.44 115 CYS A N 1
ATOM 871 C CA . CYS A 1 115 ? 6.236 -7.368 -12.635 1.00 67.44 115 CYS A CA 1
ATOM 872 C C . CYS A 1 115 ? 7.749 -7.607 -12.624 1.00 67.44 115 CYS A C 1
ATOM 874 O O . CYS A 1 115 ? 8.387 -7.355 -11.600 1.00 67.44 115 CYS A O 1
ATOM 876 N N . LYS A 1 116 ? 8.311 -8.112 -13.726 1.00 73.69 116 LYS A N 1
ATOM 877 C CA . LYS A 1 116 ? 9.743 -8.418 -13.823 1.00 73.69 116 LYS A CA 1
ATOM 878 C C . LYS A 1 116 ? 10.593 -7.245 -13.334 1.00 73.69 116 LYS A C 1
ATOM 880 O O . LYS A 1 116 ? 10.274 -6.092 -13.598 1.00 73.69 116 LYS A O 1
ATOM 885 N N . THR A 1 117 ? 11.670 -7.542 -12.622 1.00 78.62 117 THR A N 1
ATOM 886 C CA . THR A 1 117 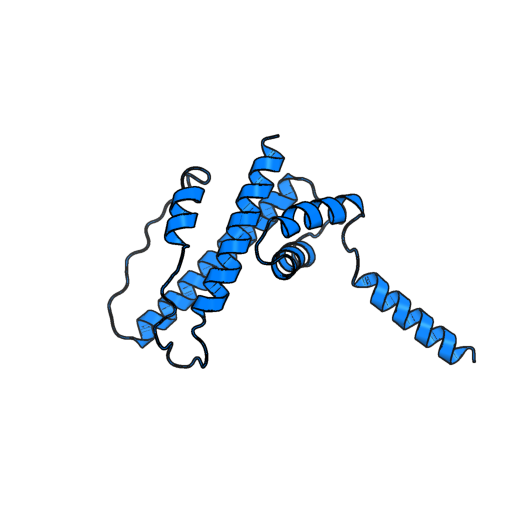? 12.611 -6.537 -12.101 1.00 78.62 117 THR A CA 1
ATOM 887 C C . THR A 1 117 ? 14.041 -6.771 -12.580 1.00 78.62 117 THR A C 1
ATOM 889 O O . THR A 1 117 ? 14.925 -5.972 -12.286 1.00 78.62 117 THR A O 1
ATOM 892 N N . ASP A 1 118 ? 14.265 -7.847 -13.336 1.00 76.12 118 ASP A N 1
ATOM 893 C CA . ASP A 1 118 ? 15.553 -8.285 -13.877 1.00 76.12 118 ASP A CA 1
ATOM 894 C C . ASP A 1 118 ? 15.959 -7.549 -15.165 1.00 76.12 118 ASP A C 1
ATOM 896 O O . ASP A 1 118 ? 17.063 -7.747 -15.669 1.00 76.12 118 ASP A O 1
ATOM 900 N N . PHE A 1 119 ? 15.099 -6.669 -15.684 1.00 77.62 119 PHE A N 1
ATOM 901 C CA . PHE A 1 119 ? 15.421 -5.813 -16.821 1.00 77.62 119 PHE A CA 1
ATOM 902 C C . PHE A 1 119 ? 16.092 -4.505 -16.385 1.00 77.62 119 PHE A C 1
ATOM 904 O O . PHE A 1 119 ? 15.807 -3.951 -15.317 1.00 77.62 119 PHE A O 1
ATOM 911 N N . ILE A 1 120 ? 16.949 -3.977 -17.258 1.00 76.44 120 ILE A N 1
ATOM 912 C CA . ILE A 1 120 ? 17.528 -2.641 -17.107 1.00 76.44 120 ILE A CA 1
ATOM 913 C C . ILE A 1 120 ? 16.487 -1.633 -17.583 1.00 76.44 120 ILE A C 1
ATOM 915 O O . ILE A 1 120 ? 16.111 -1.640 -18.750 1.00 76.44 120 ILE A O 1
ATOM 919 N N . ALA A 1 121 ? 16.019 -0.770 -16.684 1.00 80.81 121 ALA A N 1
ATOM 920 C CA . ALA A 1 121 ? 15.100 0.308 -17.021 1.00 80.81 121 ALA A CA 1
ATOM 921 C C . ALA A 1 121 ? 15.901 1.526 -17.525 1.00 80.81 121 ALA A C 1
ATOM 923 O O . ALA A 1 121 ? 16.622 2.136 -16.731 1.00 80.81 121 ALA A O 1
ATOM 924 N N . PRO A 1 122 ? 15.805 1.913 -18.813 1.00 77.50 122 PRO A N 1
ATOM 925 C CA . PRO A 1 122 ? 16.566 3.043 -19.337 1.00 77.50 122 PRO A CA 1
ATOM 926 C C . PRO A 1 122 ? 16.257 4.331 -18.568 1.00 77.50 122 PRO A C 1
ATOM 928 O O . PRO A 1 122 ? 15.094 4.669 -18.351 1.00 77.50 122 PRO A O 1
ATOM 931 N N . GLY A 1 123 ? 17.301 5.053 -18.157 1.00 82.69 123 GLY A N 1
ATOM 932 C CA . GLY A 1 123 ? 17.166 6.278 -17.360 1.00 82.69 123 GLY A CA 1
ATOM 933 C C . GLY A 1 123 ? 16.999 6.059 -15.851 1.00 82.69 123 GLY A C 1
ATOM 934 O O . GLY A 1 123 ? 16.834 7.038 -15.128 1.00 82.69 123 GLY A O 1
ATOM 935 N N . TYR A 1 124 ? 17.080 4.816 -15.364 1.00 80.25 124 TYR A N 1
ATOM 936 C CA . TYR A 1 124 ? 17.032 4.489 -13.939 1.00 80.25 124 TYR A CA 1
ATOM 937 C C . TYR A 1 124 ? 18.274 3.700 -13.512 1.00 80.25 124 TYR A C 1
ATOM 939 O O . TYR A 1 124 ? 18.682 2.757 -14.183 1.00 80.25 124 TYR A O 1
ATOM 947 N N . GLU A 1 125 ? 18.855 4.063 -12.367 1.00 86.38 125 GLU A N 1
ATOM 948 C CA . GLU A 1 125 ? 19.978 3.326 -11.764 1.00 86.38 125 GLU A CA 1
ATOM 949 C C . GLU A 1 125 ? 19.523 1.982 -11.172 1.00 86.38 125 GLU A C 1
ATOM 951 O O . GLU A 1 125 ? 20.219 0.977 -11.262 1.00 86.38 125 GLU A O 1
ATOM 956 N N . THR A 1 126 ? 18.324 1.956 -10.589 1.00 87.75 126 THR A N 1
ATOM 957 C CA . THR A 1 126 ? 17.668 0.759 -10.050 1.00 87.75 126 THR A CA 1
ATOM 958 C C . THR A 1 126 ? 16.307 0.602 -10.710 1.00 87.75 126 THR A C 1
ATOM 960 O O . THR A 1 126 ? 15.608 1.595 -10.914 1.00 87.75 126 THR A O 1
ATOM 963 N N . ASN A 1 127 ? 15.909 -0.632 -11.035 1.00 83.62 127 ASN A N 1
ATOM 964 C CA . ASN A 1 127 ? 14.627 -0.884 -11.686 1.00 83.62 127 ASN A CA 1
ATOM 965 C C . ASN A 1 127 ? 13.466 -0.353 -10.812 1.00 83.62 127 ASN A C 1
ATOM 967 O O . ASN A 1 127 ? 13.261 -0.855 -9.701 1.00 83.62 127 ASN A O 1
ATOM 971 N N . PRO A 1 128 ? 12.680 0.629 -11.293 1.00 85.81 128 PRO A N 1
ATOM 972 C CA . PRO A 1 128 ? 11.637 1.265 -10.491 1.00 85.81 128 PRO A CA 1
ATOM 973 C C . PRO A 1 128 ? 10.483 0.309 -10.150 1.00 85.81 128 PRO A C 1
ATOM 975 O O . PRO A 1 128 ? 9.736 0.564 -9.205 1.00 85.81 128 PRO A O 1
ATOM 978 N N . MET A 1 129 ? 10.359 -0.821 -10.858 1.00 84.25 129 MET A N 1
ATOM 979 C CA . MET A 1 129 ? 9.381 -1.863 -10.544 1.00 84.25 129 MET A CA 1
ATOM 980 C C . MET A 1 129 ? 9.686 -2.592 -9.234 1.00 84.25 129 MET A C 1
ATOM 982 O O . MET A 1 129 ? 8.768 -3.155 -8.646 1.00 84.25 129 MET A O 1
ATOM 986 N N . ILE A 1 130 ? 10.929 -2.550 -8.735 1.00 86.31 130 ILE A N 1
ATOM 987 C CA . ILE A 1 130 ? 11.281 -3.134 -7.430 1.00 86.31 130 ILE A CA 1
ATOM 988 C C . ILE A 1 130 ? 10.458 -2.469 -6.326 1.00 86.31 130 ILE A C 1
ATOM 990 O O . ILE A 1 130 ? 9.748 -3.152 -5.588 1.00 86.31 130 ILE A O 1
ATOM 994 N N . GLU A 1 131 ? 10.496 -1.137 -6.258 1.00 88.81 131 GLU A N 1
ATOM 995 C CA . GLU A 1 131 ? 9.742 -0.399 -5.245 1.00 88.81 131 GLU A CA 1
ATOM 996 C C . GLU A 1 131 ? 8.236 -0.474 -5.517 1.00 88.81 131 GLU A C 1
ATOM 998 O O . GLU A 1 131 ? 7.456 -0.713 -4.597 1.00 88.81 131 GLU A O 1
ATOM 1003 N N . LYS A 1 132 ? 7.810 -0.394 -6.788 1.00 85.44 132 LYS A N 1
ATOM 1004 C CA . LYS A 1 132 ? 6.382 -0.490 -7.126 1.00 85.44 132 LYS A CA 1
ATOM 1005 C C . LYS A 1 132 ? 5.748 -1.820 -6.746 1.00 85.44 132 LYS A C 1
ATOM 1007 O O . LYS A 1 132 ? 4.640 -1.832 -6.206 1.00 85.44 132 LYS A O 1
ATOM 1012 N N . ASN A 1 133 ? 6.446 -2.929 -6.947 1.00 82.31 133 ASN A N 1
ATOM 1013 C CA . ASN A 1 133 ? 5.953 -4.232 -6.516 1.00 82.31 133 ASN A CA 1
ATOM 1014 C C . ASN A 1 133 ? 5.848 -4.305 -4.984 1.00 82.31 133 ASN A C 1
ATOM 1016 O O . ASN A 1 133 ? 4.855 -4.809 -4.461 1.00 82.31 133 ASN A O 1
ATOM 1020 N N . ARG A 1 134 ? 6.839 -3.761 -4.262 1.00 88.94 134 ARG A N 1
ATOM 1021 C CA . ARG A 1 134 ? 6.864 -3.721 -2.792 1.00 88.94 134 ARG A CA 1
ATOM 1022 C C . ARG A 1 134 ? 5.669 -2.959 -2.219 1.00 88.94 134 ARG A C 1
ATOM 1024 O O . ARG A 1 134 ? 4.929 -3.507 -1.406 1.00 88.94 134 ARG A O 1
ATOM 1031 N N . GLU A 1 135 ? 5.455 -1.732 -2.685 1.00 89.38 135 GLU A N 1
ATOM 1032 C CA . GLU A 1 135 ? 4.339 -0.868 -2.279 1.00 89.38 135 GLU A CA 1
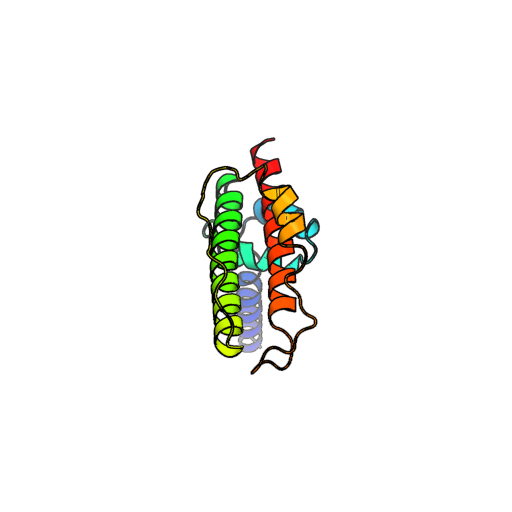ATOM 1033 C C . GLU A 1 135 ? 2.975 -1.512 -2.619 1.00 89.38 135 GLU A C 1
ATOM 1035 O O . GLU A 1 135 ? 2.057 -1.495 -1.795 1.00 89.38 135 GLU A O 1
ATOM 1040 N N . THR A 1 136 ? 2.845 -2.157 -3.790 1.00 84.06 136 THR A N 1
ATOM 1041 C CA . THR A 1 136 ? 1.583 -2.816 -4.183 1.00 84.06 136 THR A CA 1
ATOM 1042 C C . THR A 1 136 ? 1.248 -3.995 -3.272 1.00 84.06 136 THR A C 1
ATOM 1044 O O . THR A 1 136 ? 0.105 -4.114 -2.833 1.00 84.06 136 THR A O 1
ATOM 1047 N N . MET A 1 137 ? 2.227 -4.842 -2.928 1.00 84.56 137 MET A N 1
ATOM 1048 C CA . MET A 1 137 ? 2.005 -5.957 -1.996 1.00 84.56 137 MET A CA 1
ATOM 1049 C C . MET A 1 137 ? 1.493 -5.471 -0.637 1.00 84.56 137 MET A C 1
ATOM 1051 O O . MET A 1 137 ? 0.602 -6.088 -0.049 1.00 84.56 137 MET A O 1
ATOM 1055 N N . VAL A 1 138 ? 2.014 -4.342 -0.153 1.00 90.62 138 VAL A N 1
ATOM 1056 C CA . VAL A 1 138 ? 1.566 -3.746 1.108 1.00 90.62 138 VAL A CA 1
ATOM 1057 C C . VAL A 1 138 ? 0.125 -3.253 0.991 1.00 90.62 138 VAL A C 1
ATOM 1059 O O . VAL A 1 138 ? -0.693 -3.612 1.835 1.00 90.62 138 VAL A O 1
ATOM 1062 N N . LEU A 1 139 ? -0.224 -2.514 -0.067 1.00 88.56 139 LEU A N 1
ATOM 1063 C CA . LEU A 1 139 ? -1.592 -2.019 -0.286 1.00 88.56 139 LEU A CA 1
ATOM 1064 C C . LEU A 1 139 ? -2.614 -3.157 -0.428 1.00 88.56 139 LEU A C 1
ATOM 1066 O O . LEU A 1 139 ? -3.710 -3.072 0.125 1.00 88.56 139 LEU A O 1
ATOM 1070 N N . MET A 1 140 ? -2.248 -4.250 -1.099 1.00 84.12 140 MET A N 1
ATOM 1071 C CA . MET A 1 140 ? -3.090 -5.447 -1.193 1.00 84.12 140 MET A CA 1
ATOM 1072 C C . MET A 1 140 ? -3.312 -6.113 0.168 1.00 84.12 140 MET A C 1
ATOM 1074 O O . MET A 1 140 ? -4.442 -6.471 0.514 1.00 84.12 140 MET A O 1
ATOM 1078 N N . ALA A 1 141 ? -2.246 -6.258 0.962 1.00 89.00 141 ALA A N 1
ATOM 1079 C CA . ALA A 1 141 ? -2.346 -6.793 2.314 1.00 89.00 141 ALA A CA 1
ATOM 1080 C C . ALA A 1 141 ? -3.246 -5.906 3.184 1.00 89.00 141 ALA A C 1
ATOM 1082 O O . ALA A 1 141 ? -4.169 -6.414 3.823 1.00 89.00 141 ALA A O 1
ATOM 1083 N N . MET A 1 142 ? -3.045 -4.583 3.136 1.00 89.88 142 MET A N 1
ATOM 1084 C CA . MET A 1 142 ? -3.905 -3.611 3.812 1.00 89.88 142 MET A CA 1
ATOM 1085 C C . MET A 1 142 ? -5.367 -3.816 3.414 1.00 89.88 142 MET A C 1
ATOM 1087 O O . MET A 1 142 ? -6.208 -3.957 4.298 1.00 89.88 142 MET A O 1
ATOM 1091 N N . GLN A 1 143 ? -5.664 -3.905 2.110 1.00 85.31 143 GLN A N 1
ATOM 1092 C CA . GLN A 1 143 ? -7.024 -4.072 1.590 1.00 85.31 143 GLN A CA 1
ATOM 1093 C C . GLN A 1 143 ? -7.678 -5.349 2.123 1.00 85.31 143 GLN A C 1
ATOM 1095 O O . GLN A 1 143 ? -8.813 -5.308 2.602 1.00 85.31 143 GLN A O 1
ATOM 1100 N N . LYS A 1 144 ? -6.951 -6.473 2.096 1.00 85.31 144 LYS A N 1
ATOM 1101 C CA . LYS A 1 144 ? -7.427 -7.754 2.632 1.00 85.31 144 LYS A CA 1
ATOM 1102 C C . LYS A 1 144 ? -7.801 -7.625 4.109 1.00 85.31 144 LYS A C 1
ATOM 1104 O O . LYS A 1 144 ? -8.895 -8.028 4.500 1.00 85.31 144 LYS A O 1
ATOM 1109 N N . ILE A 1 145 ? -6.932 -7.012 4.913 1.00 87.62 145 ILE A N 1
ATOM 1110 C CA . ILE A 1 145 ? -7.149 -6.835 6.354 1.00 87.62 145 ILE A CA 1
ATOM 1111 C C . ILE A 1 145 ? -8.373 -5.947 6.619 1.00 87.62 145 ILE A C 1
ATOM 1113 O O . ILE A 1 145 ? -9.272 -6.350 7.360 1.00 87.62 145 ILE A O 1
ATOM 1117 N N . VAL A 1 146 ? -8.455 -4.764 5.999 1.00 84.81 146 VAL A N 1
ATOM 1118 C CA . VAL A 1 146 ? -9.549 -3.812 6.277 1.00 84.81 146 VAL A CA 1
ATOM 1119 C C . VAL A 1 146 ? -10.912 -4.324 5.804 1.00 84.81 146 VAL A C 1
ATOM 1121 O O . VAL A 1 146 ? -11.920 -4.083 6.469 1.00 84.81 146 VAL A O 1
ATOM 1124 N N . VAL A 1 147 ? -10.965 -5.089 4.707 1.00 78.81 147 VAL A N 1
ATOM 1125 C CA . VAL A 1 147 ? -12.205 -5.735 4.237 1.00 78.81 147 VAL A CA 1
ATOM 1126 C C . VAL A 1 147 ? -12.689 -6.792 5.234 1.00 78.81 147 VAL A C 1
ATOM 1128 O O . VAL A 1 147 ? -13.884 -6.841 5.547 1.00 78.81 147 VAL A O 1
ATOM 1131 N N . HIS A 1 148 ? -11.778 -7.594 5.795 1.00 80.56 148 HIS A N 1
ATOM 1132 C CA . HIS A 1 148 ? -12.121 -8.548 6.855 1.00 80.56 148 HIS A CA 1
ATOM 1133 C C . HIS A 1 148 ? -12.653 -7.846 8.113 1.00 80.56 148 HIS A C 1
ATOM 1135 O O . HIS A 1 148 ? -13.611 -8.327 8.719 1.00 80.56 148 HIS A O 1
ATOM 1141 N N . MET A 1 149 ? -12.101 -6.682 8.471 1.00 79.31 149 MET A N 1
ATOM 1142 C CA . MET A 1 149 ? -12.564 -5.899 9.624 1.00 79.31 149 MET A CA 1
ATOM 1143 C C . MET A 1 149 ? -13.986 -5.347 9.464 1.00 79.31 149 MET A C 1
ATOM 1145 O O . MET A 1 149 ? -14.680 -5.193 10.467 1.00 79.31 149 MET A O 1
ATOM 1149 N N . VAL A 1 150 ? -14.414 -5.005 8.244 1.00 73.81 150 VAL A N 1
ATOM 1150 C CA . VAL A 1 150 ? -15.782 -4.516 7.963 1.00 73.81 150 VAL A CA 1
ATOM 1151 C C . VAL A 1 150 ? -16.794 -5.656 7.902 1.00 73.81 150 VAL A C 1
ATOM 1153 O O . VAL A 1 150 ? -17.954 -5.459 8.248 1.00 73.81 150 VAL A O 1
ATOM 1156 N N . SER A 1 151 ? -16.351 -6.841 7.487 1.00 70.44 151 SER A N 1
ATOM 1157 C CA . SER A 1 151 ? -17.209 -8.026 7.359 1.00 70.44 151 SER A CA 1
ATOM 1158 C C . SER A 1 151 ? -17.428 -8.775 8.685 1.00 70.44 151 SER A C 1
ATOM 1160 O O . SER A 1 151 ? -18.164 -9.759 8.697 1.00 70.44 151 SER A O 1
ATOM 1162 N N . SER A 1 152 ? -16.782 -8.323 9.770 1.00 58.44 152 SER A N 1
ATOM 1163 C CA . SER A 1 152 ? -16.864 -8.864 11.138 1.00 58.44 152 SER A CA 1
ATOM 1164 C C . SER A 1 152 ? -17.561 -7.889 12.083 1.00 58.44 152 SER A C 1
ATOM 1166 O O . SER A 1 152 ? -18.387 -8.363 12.888 1.00 58.44 152 SER A O 1
#

Sequence (152 aa):
MYRILLILSAITLVCSIAESLLDDNTQLAVNGICKQTTDTKFCGEVFANKLINSSPSKKDLVNVTVTEAERFSANTYFLISTLLRNDGDERPKSANDSGKILDLNDNFSASVGICKTDFIAPGYETNPMIEKNRETMVLMAMQKIVVHMVSS

Foldseek 3Di:
DVVVVVVVVVVVVVVVVVPQPADPVVVVVQQVLLVQFPHSPLSNCLCVVQDPHNYDDLVSLLVSLVVVLVVLVVVVVVVVVVQVVVVPDDDDDDDDDDDPPPVCLVVVLVVLVDDDQPDDRPPDPGRPNVVSSRSNRRSSSSNVVSVVVVVD